Protein AF-A0A838FPP2-F1 (afdb_monomer)

Sequence (96 aa):
MQTKHISASREEVVPPQPLMIQIRPEQIIVSAISIGHPRLAVINDRQIGEGEYLVVRTPAAHVTVRLRVTQIADGRIELTDGMQTITARIGLPAKP

Solvent-accessible surface area (backbone atoms only — not comparable to full-atom values): 6330 Å² total; per-residue (Å²): 139,85,86,84,85,79,82,80,79,83,77,78,81,75,75,83,76,85,84,84,80,85,85,57,72,92,69,57,43,26,80,46,78,42,90,54,92,75,40,37,32,27,45,72,92,37,82,46,40,63,73,39,74,47,79,39,74,38,81,92,73,77,43,76,47,62,28,33,26,74,42,74,52,94,64,34,34,34,31,28,66,85,85,54,79,46,80,43,51,59,51,78,81,79,80,132

Radius of gyration: 22.12 Å; Cα contacts (8 Å, |Δi|>4): 154; chains: 1; bounding box: 37×50×69 Å

Foldseek 3Di:
DDDDDDDDDPDDPDPDDDDDADDDLLQWAWADWDPDVFTWTQTPNDIDTAQDWDWTQRPVVRDIQIWGFHDGDVQWTWTDSPPDIDIHGHDDRDDD

Mean predicted aligned error: 10.07 Å

pLDDT: mean 83.19, std 14.52, range [45.0, 97.69]

Secondary structure (DSSP, 8-state):
-------------PPPPP---PPPGGG--EEEEE-SSS-EEEETTEEEETT-EEEEEETTTTEEEEEEEEEEETTEEEEE-SS-EEEEEB-PPPP-

Structure (mmCIF, N/CA/C/O backbone):
data_AF-A0A838FPP2-F1
#
_entry.id   AF-A0A838FPP2-F1
#
loop_
_atom_site.group_PDB
_atom_site.id
_atom_site.type_symbol
_atom_site.label_atom_id
_atom_site.label_alt_id
_atom_site.label_comp_id
_atom_site.label_asym_id
_atom_site.label_entity_id
_atom_site.label_seq_id
_atom_site.pdbx_PDB_ins_code
_atom_site.Cartn_x
_atom_site.Cartn_y
_atom_site.Cartn_z
_atom_site.occupancy
_atom_site.B_iso_or_equiv
_atom_site.auth_seq_id
_atom_site.auth_comp_id
_atom_site.auth_asym_id
_atom_site.auth_atom_id
_atom_site.pdbx_PDB_model_num
ATOM 1 N N . MET A 1 1 ? -26.611 34.453 58.536 1.00 45.00 1 MET A N 1
ATOM 2 C CA . MET A 1 1 ? -25.852 34.241 57.283 1.00 45.00 1 MET A CA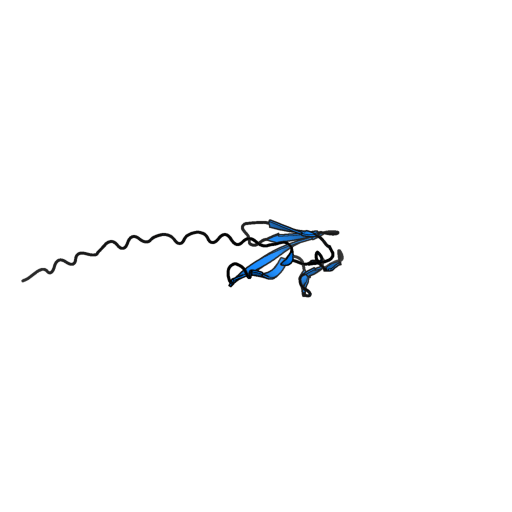 1
ATOM 3 C C . MET A 1 1 ? -25.616 3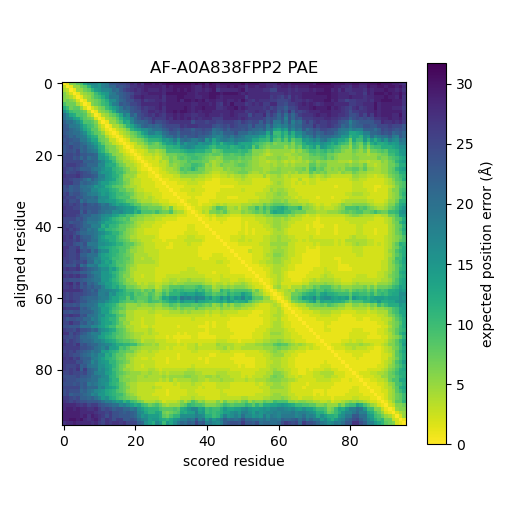2.742 57.159 1.00 45.00 1 MET A C 1
ATOM 5 O O . MET A 1 1 ? -25.068 32.177 58.093 1.00 45.00 1 MET A O 1
ATOM 9 N N . GLN A 1 2 ? -26.146 32.084 56.124 1.00 49.88 2 GLN A N 1
ATOM 10 C CA . GLN A 1 2 ? -26.216 30.617 56.038 1.00 49.88 2 GLN A CA 1
ATOM 11 C C . GLN A 1 2 ? -25.334 30.115 54.890 1.00 49.88 2 GLN A C 1
ATOM 13 O O . GLN A 1 2 ? -25.605 30.394 53.724 1.00 49.88 2 GLN A O 1
ATOM 18 N N . THR A 1 3 ? -24.262 29.405 55.229 1.00 59.38 3 THR A N 1
ATOM 19 C CA . THR A 1 3 ? -23.292 28.846 54.283 1.00 59.38 3 THR A CA 1
ATOM 20 C C . THR A 1 3 ? -23.841 27.537 53.716 1.00 59.38 3 THR A C 1
ATOM 22 O O . THR A 1 3 ? -24.046 26.573 54.451 1.00 59.38 3 THR A O 1
ATOM 25 N N . LYS A 1 4 ? -24.119 27.494 52.408 1.00 56.06 4 LYS A N 1
ATOM 26 C CA . LYS A 1 4 ? -24.488 26.253 51.712 1.00 56.06 4 LYS A CA 1
ATOM 27 C C . LYS A 1 4 ? -23.215 25.479 51.373 1.00 56.06 4 LYS A C 1
ATOM 29 O O . LYS A 1 4 ? -22.390 25.963 50.605 1.00 56.06 4 LYS A O 1
ATOM 34 N N . HIS A 1 5 ? -23.067 24.287 51.942 1.00 52.53 5 HIS A N 1
ATOM 35 C CA . HIS A 1 5 ? -22.026 23.341 51.553 1.00 52.53 5 HIS A CA 1
ATOM 36 C C . HIS A 1 5 ? -22.423 22.676 50.232 1.00 52.53 5 HIS A C 1
ATOM 38 O O . HIS A 1 5 ? -23.482 22.061 50.136 1.00 52.53 5 HIS A O 1
ATOM 44 N N . ILE A 1 6 ? -21.581 22.827 49.213 1.00 65.31 6 ILE A N 1
ATOM 45 C CA . ILE A 1 6 ? -21.720 22.154 47.920 1.00 65.31 6 ILE A CA 1
ATOM 46 C C . ILE A 1 6 ? -20.770 20.958 47.945 1.00 65.31 6 ILE A C 1
ATOM 48 O O . ILE A 1 6 ? -19.553 21.134 47.926 1.00 65.31 6 ILE A O 1
ATOM 52 N N . SER A 1 7 ? -21.317 19.748 48.026 1.00 58.19 7 SER A N 1
ATOM 53 C CA . SER A 1 7 ? -20.542 18.523 47.826 1.00 58.19 7 SER A CA 1
ATOM 54 C C . SER A 1 7 ? -20.400 18.280 46.329 1.00 58.19 7 SER A C 1
ATOM 56 O O . SER A 1 7 ? -21.369 17.924 45.661 1.00 58.19 7 SER A O 1
ATOM 58 N N . ALA A 1 8 ? -19.201 18.489 45.790 1.00 63.53 8 ALA A N 1
ATOM 59 C CA . ALA A 1 8 ? -18.872 18.040 44.445 1.00 63.53 8 ALA A CA 1
ATOM 60 C C . ALA A 1 8 ? -18.682 16.517 44.479 1.00 63.53 8 ALA A C 1
ATOM 62 O O . ALA A 1 8 ? -17.781 16.013 45.152 1.00 63.53 8 ALA A O 1
ATOM 63 N N . SER A 1 9 ? -19.548 15.782 43.781 1.00 57.38 9 SER A N 1
ATOM 64 C CA . SER A 1 9 ? -19.324 14.358 43.534 1.00 57.38 9 SER A CA 1
ATOM 65 C C . SER A 1 9 ? -18.128 14.234 42.597 1.00 57.38 9 SER A C 1
ATOM 67 O O . SER A 1 9 ? -18.095 14.861 41.540 1.00 57.38 9 SER A O 1
ATOM 69 N N . ARG A 1 10 ? -17.112 13.481 43.016 1.00 63.00 10 ARG A N 1
ATOM 70 C CA . ARG A 1 10 ? -15.929 13.204 42.203 1.00 63.00 10 ARG A CA 1
ATOM 71 C C . ARG A 1 10 ? -16.348 12.255 41.084 1.00 63.00 10 ARG A C 1
ATOM 73 O O . ARG A 1 10 ? -16.445 11.056 41.308 1.00 63.00 10 ARG A O 1
ATOM 80 N N . GLU A 1 11 ? -16.641 12.801 39.911 1.00 63.91 11 GLU A N 1
ATOM 81 C CA . GLU A 1 11 ? -16.829 12.009 38.699 1.00 63.91 11 GLU A CA 1
ATOM 82 C C . GLU A 1 11 ? -15.485 11.357 38.358 1.00 63.91 11 GLU A C 1
ATOM 84 O O . GLU A 1 11 ? -14.487 12.028 38.079 1.00 63.91 11 GLU A O 1
ATOM 89 N N . GLU A 1 12 ? -15.424 10.038 38.500 1.00 64.88 12 GLU A N 1
ATOM 90 C CA . GLU A 1 12 ? -14.251 9.255 38.150 1.00 64.88 12 GLU A CA 1
ATOM 91 C C . GLU A 1 12 ? -14.165 9.206 36.621 1.00 64.88 12 GLU A C 1
ATOM 93 O O . GLU A 1 12 ? -14.960 8.549 35.951 1.00 64.88 12 GLU A O 1
ATOM 98 N N . VAL A 1 13 ? -13.236 9.979 36.054 1.00 71.06 13 VAL A N 1
ATOM 99 C CA . VAL A 1 13 ? -12.990 10.006 34.609 1.00 71.06 13 VAL A CA 1
ATOM 100 C C . VAL A 1 13 ? -12.366 8.670 34.216 1.00 71.06 13 VAL A C 1
ATOM 102 O O . VAL A 1 13 ? -11.158 8.475 34.348 1.00 71.06 13 VAL A O 1
ATOM 105 N N . VAL A 1 14 ? -13.193 7.734 33.749 1.00 76.38 14 VAL A N 1
ATOM 106 C CA . VAL A 1 14 ? -12.719 6.481 33.156 1.00 76.38 14 VAL A CA 1
ATOM 107 C C . VAL A 1 14 ? -11.993 6.830 31.852 1.00 76.38 14 VAL A C 1
ATOM 109 O O . VAL A 1 14 ? -12.616 7.401 30.951 1.00 76.38 14 VAL A O 1
ATOM 112 N N . PRO A 1 15 ? -10.687 6.530 31.720 1.00 73.25 15 PRO A N 1
ATOM 113 C CA . PRO A 1 15 ? -9.975 6.800 30.483 1.00 73.25 15 PRO A CA 1
ATOM 114 C C . PRO A 1 15 ? -10.576 5.956 29.348 1.00 73.25 15 PRO A C 1
ATOM 116 O O . PRO A 1 15 ? -10.925 4.791 29.567 1.00 73.25 15 PRO A O 1
ATOM 119 N N . PRO A 1 16 ? -10.711 6.514 28.133 1.00 71.94 16 PRO A N 1
ATOM 120 C CA . PRO A 1 16 ? -11.240 5.767 27.002 1.00 71.94 16 PRO A CA 1
ATOM 121 C C . PRO A 1 16 ? -10.357 4.546 26.724 1.00 71.94 16 PRO A C 1
ATOM 123 O O . PRO A 1 16 ? -9.129 4.640 26.705 1.00 71.94 16 PRO A O 1
ATOM 126 N N . GLN A 1 17 ? -10.989 3.391 26.516 1.00 75.38 17 GLN A N 1
ATOM 127 C CA . GLN A 1 17 ? -10.271 2.165 26.177 1.00 75.38 17 GLN A CA 1
ATOM 128 C C . GLN A 1 17 ? -9.644 2.293 24.775 1.00 75.38 17 GLN A C 1
ATOM 130 O O . GLN A 1 17 ? -10.300 2.816 23.868 1.00 75.38 17 GLN A O 1
ATOM 135 N N . PRO A 1 18 ? -8.403 1.814 24.558 1.00 71.31 18 PRO A N 1
ATOM 136 C CA . PRO A 1 18 ? -7.782 1.824 23.238 1.00 71.31 18 PRO A CA 1
ATOM 137 C C . PRO A 1 18 ? -8.587 0.991 22.233 1.00 71.31 18 PRO A C 1
ATOM 139 O O . PRO A 1 18 ? -8.867 -0.183 22.475 1.00 71.31 18 PRO A O 1
ATOM 142 N N . LEU A 1 19 ? -8.924 1.573 21.080 1.00 73.25 19 LEU A N 1
ATOM 143 C CA . LEU A 1 19 ? -9.552 0.844 19.980 1.00 73.25 19 LEU A CA 1
ATOM 144 C C . LEU A 1 19 ? -8.466 0.187 19.117 1.00 73.25 19 LEU A C 1
ATOM 146 O O . LEU A 1 19 ? -7.779 0.865 18.355 1.00 73.25 19 LEU A O 1
ATOM 150 N N . MET A 1 20 ? -8.322 -1.135 19.211 1.00 74.88 20 MET A N 1
ATOM 151 C CA . MET A 1 20 ? -7.458 -1.897 18.305 1.00 74.88 20 MET A CA 1
ATOM 152 C C . MET A 1 20 ? -8.201 -2.194 17.000 1.00 74.88 20 MET A C 1
ATOM 154 O O . MET A 1 20 ? -9.174 -2.947 16.986 1.00 74.88 20 MET A O 1
ATOM 158 N N . ILE A 1 21 ? -7.734 -1.614 15.894 1.00 77.75 21 ILE A N 1
ATOM 159 C CA . ILE A 1 21 ? -8.307 -1.838 14.564 1.00 77.75 21 ILE A CA 1
ATOM 160 C C . ILE A 1 21 ? -7.420 -2.826 13.811 1.00 77.75 21 ILE A C 1
ATOM 162 O O . ILE A 1 21 ? -6.291 -2.510 13.440 1.00 77.75 21 ILE A O 1
ATOM 166 N N . GLN A 1 22 ? -7.942 -4.024 13.555 1.00 79.94 22 GLN A N 1
ATOM 167 C CA . GLN A 1 22 ? -7.254 -5.005 12.724 1.00 79.94 22 GLN A CA 1
ATOM 168 C C . GLN A 1 22 ? -7.522 -4.720 11.243 1.00 79.94 22 GLN A C 1
ATOM 170 O O . GLN A 1 22 ? -8.670 -4.770 10.798 1.00 79.94 22 GLN A O 1
ATOM 175 N N . ILE A 1 23 ? -6.459 -4.462 10.479 1.00 80.94 23 ILE A N 1
ATOM 176 C CA . ILE A 1 23 ? -6.524 -4.362 9.019 1.00 80.94 23 ILE A CA 1
ATOM 177 C C . ILE A 1 23 ? -6.252 -5.744 8.426 1.00 80.94 23 ILE A C 1
ATOM 179 O O . ILE A 1 23 ? -5.214 -6.352 8.687 1.00 80.94 23 ILE A O 1
ATOM 183 N N . ARG A 1 24 ? -7.212 -6.256 7.658 1.00 79.94 24 ARG A N 1
ATOM 184 C CA . ARG A 1 24 ? -7.156 -7.564 7.007 1.00 79.94 24 ARG A CA 1
ATOM 185 C C . ARG A 1 24 ? -6.566 -7.461 5.595 1.00 79.94 24 ARG A C 1
ATOM 187 O O . ARG A 1 24 ? -6.701 -6.408 4.965 1.00 79.94 24 ARG A O 1
ATOM 194 N N . PRO A 1 25 ? -5.959 -8.539 5.069 1.00 73.62 25 PRO A N 1
ATOM 195 C CA . PRO A 1 25 ? -5.343 -8.541 3.741 1.00 73.62 25 PRO A CA 1
ATOM 196 C C . PRO A 1 25 ? -6.296 -8.141 2.607 1.00 73.62 25 PRO A C 1
ATOM 198 O O . PRO A 1 25 ? -5.887 -7.467 1.669 1.00 73.62 25 PRO A O 1
ATOM 201 N N . GLU A 1 26 ? -7.582 -8.481 2.711 1.00 81.94 26 GLU A N 1
ATOM 202 C CA . GLU A 1 26 ? -8.582 -8.212 1.666 1.00 81.94 26 GLU A CA 1
ATOM 203 C C . GLU A 1 26 ? -8.920 -6.717 1.542 1.00 81.94 26 GLU A C 1
ATOM 205 O O . GLU A 1 26 ? -9.587 -6.295 0.601 1.00 81.94 26 GLU A O 1
ATOM 210 N N . GLN A 1 27 ? -8.469 -5.901 2.497 1.00 86.50 27 GLN A N 1
ATOM 211 C CA . GLN A 1 27 ? -8.727 -4.464 2.534 1.00 86.50 27 GLN A CA 1
ATOM 212 C C . GLN A 1 27 ? -7.649 -3.641 1.822 1.00 86.50 27 GLN A C 1
ATOM 214 O O . GLN A 1 27 ? -7.827 -2.432 1.655 1.00 86.50 27 GLN A O 1
ATOM 219 N N . ILE A 1 28 ? -6.528 -4.264 1.444 1.00 90.00 28 ILE A N 1
ATOM 220 C CA . ILE A 1 28 ? -5.401 -3.620 0.765 1.00 90.00 28 ILE A CA 1
ATOM 221 C C . ILE A 1 28 ? -4.972 -4.521 -0.395 1.00 90.00 28 ILE A C 1
ATOM 223 O O . ILE A 1 28 ? -4.129 -5.403 -0.247 1.00 90.00 28 ILE A O 1
ATOM 227 N N . ILE A 1 29 ? -5.549 -4.277 -1.566 1.00 91.94 29 ILE A N 1
ATOM 228 C CA . ILE A 1 29 ? -5.238 -5.008 -2.793 1.00 91.94 29 ILE A CA 1
ATOM 229 C C . ILE A 1 29 ? -4.282 -4.163 -3.623 1.00 91.94 29 ILE A C 1
ATOM 231 O O . ILE A 1 29 ? -4.626 -3.058 -4.041 1.00 91.94 29 ILE A O 1
ATOM 235 N N . VAL A 1 30 ? -3.087 -4.692 -3.876 1.00 93.50 30 VAL A N 1
ATOM 236 C CA . VAL A 1 30 ? -2.079 -4.056 -4.728 1.00 93.50 30 VAL A CA 1
ATOM 237 C C . VAL A 1 30 ? -2.125 -4.701 -6.107 1.00 93.50 30 VAL A C 1
ATOM 239 O O . VAL A 1 30 ? -1.722 -5.854 -6.263 1.00 93.50 30 VAL A O 1
ATOM 242 N N . SER A 1 31 ? -2.603 -3.961 -7.106 1.00 93.75 31 SER A N 1
ATOM 243 C CA . SER A 1 31 ? -2.795 -4.478 -8.468 1.00 93.75 31 SER A CA 1
ATOM 244 C C . SER A 1 31 ? -1.652 -4.134 -9.423 1.00 93.75 31 SER A C 1
ATOM 246 O O . SER A 1 31 ? -1.421 -4.868 -10.382 1.00 93.75 31 SER A O 1
ATOM 248 N N . ALA A 1 32 ? -0.908 -3.058 -9.165 1.00 93.94 32 ALA A N 1
ATOM 249 C CA . ALA A 1 32 ? 0.237 -2.667 -9.981 1.00 93.94 32 ALA A CA 1
ATOM 250 C C . ALA A 1 32 ? 1.279 -1.901 -9.165 1.00 93.94 32 ALA A C 1
ATOM 252 O O . ALA A 1 32 ? 0.942 -1.193 -8.215 1.00 93.94 32 ALA A O 1
ATOM 253 N N . ILE A 1 33 ? 2.544 -2.015 -9.571 1.00 95.50 33 ILE A N 1
ATOM 254 C CA . ILE A 1 33 ? 3.674 -1.269 -9.012 1.00 95.50 33 ILE A CA 1
ATOM 255 C C . ILE A 1 33 ? 4.541 -0.759 -10.169 1.00 95.50 33 ILE A C 1
ATOM 257 O O . ILE A 1 33 ? 4.853 -1.503 -11.095 1.00 95.50 33 ILE A O 1
ATOM 261 N N . SER A 1 34 ? 4.943 0.508 -10.096 1.00 95.44 34 SER A N 1
ATOM 262 C CA . SER A 1 34 ? 5.914 1.143 -10.984 1.00 95.44 34 SER A CA 1
ATOM 263 C C . SER A 1 34 ? 7.093 1.660 -10.162 1.00 95.44 34 SER A C 1
ATOM 265 O O . SER A 1 34 ? 6.940 2.536 -9.310 1.00 95.44 34 SER A O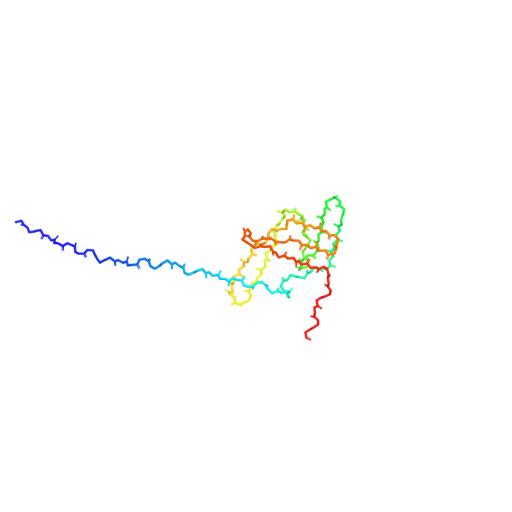 1
ATOM 267 N N . ILE A 1 35 ? 8.285 1.123 -10.434 1.00 94.75 35 ILE A N 1
ATOM 268 C CA . ILE A 1 35 ? 9.541 1.441 -9.725 1.00 94.75 35 ILE A CA 1
ATOM 269 C C . ILE A 1 35 ? 10.269 2.650 -10.355 1.00 94.75 35 ILE A C 1
ATOM 271 O O . ILE A 1 35 ? 11.438 2.906 -10.075 1.00 94.75 35 ILE A O 1
ATOM 275 N N . GLY A 1 36 ? 9.590 3.409 -11.220 1.00 92.38 36 GLY A N 1
ATOM 276 C CA . GLY A 1 36 ? 10.135 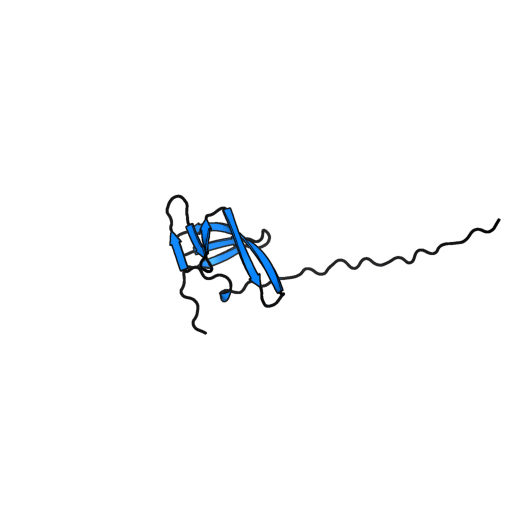4.619 -11.839 1.00 92.38 36 GLY A CA 1
ATOM 277 C C . GLY A 1 36 ? 10.350 5.781 -10.859 1.00 92.38 36 GLY A C 1
ATOM 278 O O . GLY A 1 36 ? 10.314 5.626 -9.640 1.00 92.38 36 GLY A O 1
ATOM 279 N N . HIS A 1 37 ? 10.559 6.977 -11.415 1.00 90.62 37 HIS A N 1
ATOM 280 C CA . HIS A 1 37 ? 10.619 8.231 -10.661 1.00 90.62 37 HIS A CA 1
ATOM 281 C C . HIS A 1 37 ? 9.492 9.156 -11.154 1.00 90.62 37 HIS A C 1
ATOM 283 O O . HIS A 1 37 ? 9.602 9.677 -12.265 1.00 90.62 37 HIS A O 1
ATOM 289 N N . PRO A 1 38 ? 8.407 9.357 -10.380 1.00 92.81 38 PRO A N 1
ATOM 290 C CA . PRO A 1 38 ? 8.177 8.858 -9.021 1.00 92.81 38 PRO A CA 1
ATOM 291 C C . PRO A 1 38 ? 7.826 7.364 -8.970 1.00 92.81 38 PRO A C 1
ATOM 293 O O . PRO A 1 38 ? 7.319 6.796 -9.941 1.00 92.81 38 PRO A O 1
ATOM 296 N N . ARG A 1 39 ? 8.051 6.750 -7.803 1.00 96.81 39 ARG A N 1
ATOM 297 C CA . ARG A 1 39 ? 7.548 5.405 -7.514 1.00 96.81 39 ARG A CA 1
ATOM 298 C C . ARG A 1 39 ? 6.056 5.472 -7.245 1.00 96.81 39 ARG A C 1
ATOM 300 O O . ARG A 1 39 ? 5.595 6.327 -6.487 1.00 96.81 39 ARG A O 1
ATOM 307 N N . LEU A 1 40 ? 5.315 4.571 -7.877 1.00 97.06 40 LEU A N 1
ATOM 308 C CA . LEU A 1 40 ? 3.858 4.570 -7.873 1.00 97.06 40 LEU A CA 1
ATOM 309 C C . LEU A 1 40 ? 3.331 3.153 -7.692 1.00 97.06 40 LEU A C 1
ATOM 311 O O . LEU A 1 40 ? 3.951 2.180 -8.116 1.00 97.06 40 LEU A O 1
ATOM 315 N N . ALA A 1 41 ? 2.149 3.045 -7.109 1.00 96.19 41 ALA A N 1
ATOM 316 C CA . ALA A 1 41 ? 1.410 1.804 -7.014 1.00 96.19 41 ALA A CA 1
ATOM 317 C C . ALA A 1 41 ? -0.074 2.048 -7.241 1.00 96.19 41 ALA A C 1
ATOM 319 O O . ALA A 1 41 ? -0.571 3.144 -7.001 1.00 96.19 41 ALA A O 1
ATOM 320 N N . VAL A 1 42 ? -0.789 1.017 -7.671 1.00 95.69 42 VAL A N 1
ATOM 321 C CA . VAL A 1 42 ? -2.250 1.012 -7.676 1.00 95.69 42 VAL A CA 1
ATOM 322 C C . VAL A 1 42 ? -2.707 0.144 -6.512 1.00 95.69 42 VAL A C 1
ATOM 324 O O . VAL A 1 42 ? -2.454 -1.062 -6.495 1.00 95.69 42 VAL A O 1
ATOM 327 N N . ILE A 1 43 ? -3.338 0.776 -5.521 1.00 94.31 43 ILE A N 1
ATOM 328 C CA . ILE A 1 43 ? -3.877 0.127 -4.323 1.00 94.31 43 ILE A CA 1
ATOM 329 C C . ILE A 1 43 ? -5.377 0.399 -4.260 1.00 94.31 43 ILE A C 1
ATOM 331 O O . ILE A 1 43 ? -5.778 1.563 -4.267 1.00 94.31 43 ILE A O 1
ATOM 335 N N . ASN A 1 44 ? -6.203 -0.647 -4.174 1.00 91.75 44 ASN A N 1
ATOM 336 C CA . ASN A 1 44 ? -7.670 -0.540 -4.188 1.00 91.75 44 ASN A CA 1
ATOM 337 C C . ASN A 1 44 ? -8.16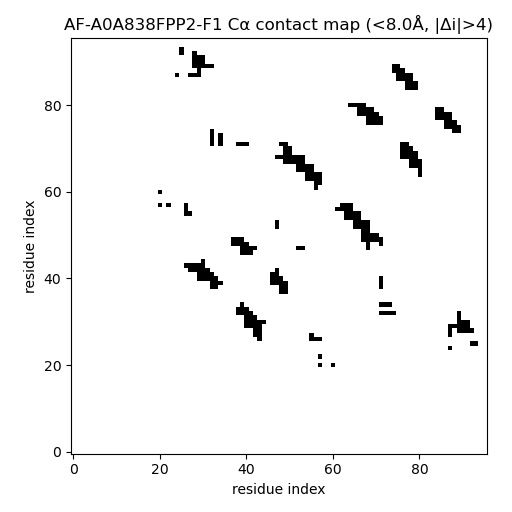8 0.375 -5.328 1.00 91.75 44 ASN A C 1
ATOM 339 O O . ASN A 1 44 ? -8.896 1.337 -5.087 1.00 91.75 44 ASN A O 1
ATOM 343 N N . ASP A 1 45 ? -7.680 0.129 -6.548 1.00 91.88 45 ASP A N 1
ATOM 344 C CA . ASP A 1 45 ? -7.981 0.896 -7.771 1.00 91.88 45 ASP A CA 1
ATOM 345 C C . ASP A 1 45 ? -7.553 2.374 -7.766 1.00 91.88 45 ASP A C 1
ATOM 347 O O . ASP A 1 45 ? -7.854 3.124 -8.696 1.00 91.88 45 ASP A O 1
ATOM 351 N N . ARG A 1 46 ? -6.793 2.809 -6.755 1.00 94.81 46 ARG A N 1
ATOM 352 C CA . ARG A 1 46 ? -6.250 4.165 -6.668 1.00 94.81 46 ARG A CA 1
ATOM 353 C C . ARG A 1 46 ? -4.744 4.168 -6.883 1.00 94.81 46 ARG A C 1
ATOM 355 O O . ARG A 1 46 ? -4.004 3.497 -6.168 1.00 94.81 46 ARG A O 1
ATOM 362 N N . GLN A 1 47 ? -4.291 4.988 -7.827 1.00 96.56 47 GLN A N 1
ATOM 363 C CA . GLN A 1 47 ? -2.873 5.284 -7.988 1.00 96.56 47 GLN A CA 1
ATOM 364 C C . GLN A 1 47 ? -2.380 6.136 -6.811 1.00 96.56 47 GLN A C 1
ATOM 366 O O . GLN A 1 47 ? -3.001 7.144 -6.470 1.00 96.56 47 GLN A O 1
ATOM 371 N N . ILE A 1 48 ? -1.284 5.712 -6.190 1.00 97.12 48 ILE A N 1
ATOM 372 C CA . ILE A 1 48 ? -0.696 6.336 -5.009 1.00 97.12 48 ILE A CA 1
ATOM 373 C C . ILE A 1 48 ? 0.834 6.304 -5.088 1.00 97.12 48 ILE A C 1
ATOM 375 O O . ILE A 1 48 ? 1.424 5.330 -5.563 1.00 97.12 48 ILE A O 1
ATOM 379 N N . GLY A 1 49 ? 1.474 7.379 -4.644 1.00 97.69 49 GLY A N 1
ATOM 380 C CA . GLY A 1 49 ? 2.925 7.509 -4.546 1.00 97.69 49 GLY A CA 1
ATOM 381 C C . GLY A 1 49 ? 3.454 7.364 -3.122 1.00 97.69 49 GLY A C 1
ATOM 382 O O . GLY A 1 49 ? 2.708 7.382 -2.139 1.00 97.69 49 GLY A O 1
ATOM 383 N N . GLU A 1 50 ? 4.776 7.251 -3.003 1.00 96.94 50 GLU A N 1
ATOM 384 C CA . GLU A 1 50 ? 5.450 7.334 -1.705 1.00 96.94 50 GLU A CA 1
ATOM 385 C C . GLU A 1 50 ? 5.156 8.681 -1.020 1.00 96.94 50 GLU A C 1
ATOM 387 O O . GLU A 1 50 ? 5.157 9.743 -1.640 1.00 96.94 50 GLU A O 1
ATOM 392 N N . GLY A 1 51 ? 4.892 8.638 0.286 1.00 96.94 51 GLY A N 1
ATOM 393 C CA . GLY A 1 51 ? 4.548 9.796 1.105 1.00 96.94 51 GLY A CA 1
ATOM 394 C C . 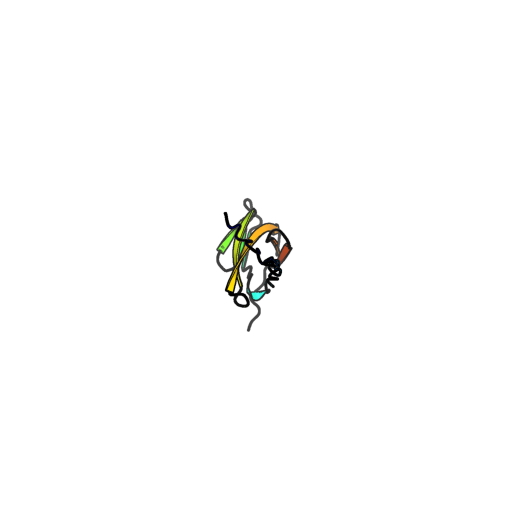GLY A 1 51 ? 3.063 10.165 1.118 1.00 96.94 51 GLY A C 1
ATOM 395 O O . GLY A 1 51 ? 2.649 10.875 2.039 1.00 96.94 51 GLY A O 1
ATOM 396 N N . GLU A 1 52 ? 2.266 9.668 0.169 1.00 97.25 52 GLU A N 1
ATOM 397 C CA . GLU A 1 52 ? 0.822 9.903 0.113 1.00 97.25 52 GLU A CA 1
ATOM 398 C C . GLU A 1 52 ? 0.039 9.027 1.103 1.00 97.25 52 GLU A C 1
ATOM 400 O O . GLU A 1 52 ? 0.560 8.077 1.689 1.00 97.25 52 GLU A O 1
ATOM 405 N N . TYR A 1 53 ? -1.243 9.356 1.297 1.00 96.44 53 TYR A N 1
ATOM 406 C CA . TYR A 1 53 ? -2.135 8.644 2.212 1.00 96.44 53 TYR A CA 1
ATOM 407 C C . TYR A 1 53 ? -3.192 7.822 1.469 1.00 96.44 53 TYR A C 1
ATOM 409 O O . TYR A 1 53 ? -3.931 8.338 0.623 1.00 96.44 53 TYR A O 1
ATOM 417 N N . LEU A 1 54 ? -3.305 6.555 1.856 1.00 94.69 54 LEU A N 1
ATOM 418 C CA . LEU A 1 54 ? -4.390 5.639 1.543 1.00 94.69 54 LEU A CA 1
ATOM 419 C C . LEU A 1 54 ? -5.435 5.685 2.658 1.00 94.69 54 LEU A C 1
ATOM 421 O O . LEU A 1 54 ? -5.113 5.727 3.843 1.00 94.69 54 LEU A O 1
ATOM 425 N N . VAL A 1 55 ? -6.702 5.654 2.272 1.00 92.44 55 VAL A N 1
ATOM 426 C CA . VAL A 1 55 ? -7.833 5.640 3.194 1.00 92.44 55 VAL A CA 1
ATOM 427 C C . VAL A 1 55 ? -8.466 4.256 3.126 1.00 92.44 55 VAL A C 1
ATOM 429 O O . VAL A 1 55 ? -9.049 3.898 2.105 1.00 92.44 55 VAL A O 1
ATOM 432 N N . VAL A 1 56 ? -8.340 3.474 4.196 1.00 89.25 56 VAL A N 1
ATOM 433 C CA . VAL A 1 56 ? -8.879 2.111 4.278 1.00 89.25 56 VAL A CA 1
ATOM 434 C C . VAL A 1 56 ? -10.120 2.118 5.157 1.00 89.25 56 VAL A C 1
ATOM 436 O O . VAL A 1 56 ? -10.086 2.549 6.311 1.00 89.25 56 VAL A O 1
ATOM 439 N N . ARG A 1 57 ? -11.236 1.631 4.615 1.00 86.25 57 ARG A N 1
ATOM 440 C CA . ARG A 1 57 ? -12.464 1.434 5.390 1.00 86.25 57 ARG A CA 1
ATOM 441 C C . ARG A 1 57 ? -12.408 0.084 6.080 1.00 86.25 57 ARG A C 1
ATOM 443 O O . ARG A 1 57 ? -12.156 -0.930 5.431 1.00 86.25 57 ARG A O 1
ATOM 450 N N . THR A 1 58 ? -12.677 0.074 7.380 1.00 82.50 58 THR A N 1
ATOM 451 C CA . THR A 1 58 ? -12.730 -1.150 8.178 1.00 82.50 58 THR A CA 1
ATOM 452 C C . THR A 1 58 ? -14.178 -1.495 8.523 1.00 82.50 58 THR A C 1
ATOM 454 O O . THR A 1 58 ? -14.785 -0.815 9.350 1.00 82.50 58 THR A O 1
ATOM 457 N N . PRO A 1 59 ? -14.775 -2.524 7.880 1.00 71.69 59 PRO A N 1
ATOM 458 C CA . PRO A 1 59 ? -16.180 -2.863 8.103 1.00 71.69 59 PRO A CA 1
ATOM 459 C C . PRO A 1 59 ? -16.454 -3.276 9.549 1.00 71.69 59 PRO A C 1
ATOM 461 O O . PRO A 1 59 ? -17.486 -2.921 10.097 1.00 71.69 59 PRO A O 1
ATOM 464 N N . ALA A 1 60 ? -15.504 -3.974 10.180 1.00 71.69 60 ALA A N 1
ATOM 465 C CA . ALA A 1 60 ? -15.667 -4.526 11.524 1.00 71.69 60 ALA A CA 1
ATOM 466 C C . ALA A 1 60 ? -15.881 -3.462 12.612 1.00 71.69 60 ALA A C 1
ATOM 468 O O . ALA A 1 60 ? -16.561 -3.727 13.595 1.00 71.69 60 ALA A O 1
ATOM 469 N N . ALA A 1 61 ? -15.305 -2.272 12.441 1.00 67.56 61 ALA A N 1
ATOM 470 C CA . ALA A 1 61 ? -15.366 -1.203 13.433 1.00 67.56 61 ALA A CA 1
ATOM 471 C C . ALA A 1 61 ? -16.069 0.062 12.909 1.00 67.56 61 ALA A C 1
ATOM 473 O O . ALA A 1 61 ? -16.133 1.052 13.625 1.00 67.56 61 ALA A O 1
ATOM 474 N N . HIS A 1 62 ? -16.593 0.051 11.673 1.00 76.81 62 HIS A N 1
ATOM 475 C CA . HIS A 1 62 ? -17.182 1.225 11.007 1.00 76.81 62 HIS A CA 1
ATOM 476 C C . HIS A 1 62 ? -16.281 2.478 11.032 1.00 76.81 62 HIS A C 1
ATOM 478 O O . HIS A 1 62 ? -16.757 3.610 10.971 1.00 76.81 62 HIS A O 1
ATOM 484 N N . VAL A 1 63 ? -14.962 2.280 11.083 1.00 81.50 63 VAL A N 1
ATOM 485 C CA . VAL A 1 63 ? -13.959 3.350 11.129 1.00 81.50 63 VAL A CA 1
ATOM 486 C C . VAL A 1 63 ? -13.116 3.363 9.866 1.00 81.50 63 VAL A C 1
ATOM 488 O O . VAL A 1 63 ? -12.942 2.357 9.168 1.00 81.50 63 VAL A O 1
ATOM 491 N N . THR A 1 64 ? -12.583 4.543 9.580 1.00 86.62 64 THR A N 1
ATOM 492 C CA . THR A 1 64 ? -11.696 4.785 8.451 1.00 86.62 64 THR A CA 1
ATOM 493 C C . THR A 1 64 ? -10.285 5.026 8.968 1.00 86.62 64 THR A C 1
ATOM 495 O O . THR A 1 64 ? -10.075 5.927 9.777 1.00 86.62 64 THR A O 1
ATOM 498 N N . VAL A 1 65 ? -9.321 4.243 8.486 1.00 88.94 65 VAL A N 1
ATOM 499 C CA . VAL A 1 65 ? -7.907 4.366 8.855 1.00 88.94 65 VAL A CA 1
ATOM 500 C C . VAL A 1 65 ? -7.149 5.052 7.727 1.00 88.94 65 VAL A C 1
ATOM 502 O O . VAL A 1 65 ? -7.328 4.725 6.552 1.00 88.94 65 VAL A O 1
ATOM 505 N N . ARG A 1 66 ? -6.298 6.017 8.080 1.00 92.44 66 ARG A N 1
ATOM 506 C CA . ARG A 1 66 ? -5.375 6.662 7.142 1.00 92.44 66 ARG A CA 1
ATOM 507 C C . ARG A 1 66 ? -4.012 6.000 7.258 1.00 92.44 66 ARG A C 1
ATOM 509 O O . ARG A 1 66 ? -3.389 6.073 8.309 1.00 92.44 66 ARG A O 1
ATOM 516 N N . LEU A 1 67 ? -3.555 5.405 6.167 1.00 94.19 67 LEU A N 1
ATOM 517 C CA . LEU A 1 67 ? -2.244 4.783 6.061 1.00 94.19 67 LEU A CA 1
ATOM 518 C C . LEU A 1 67 ? -1.361 5.620 5.145 1.00 94.19 67 LEU A C 1
ATOM 520 O O . LEU A 1 67 ? -1.743 5.900 4.014 1.00 94.19 67 LEU A O 1
ATOM 524 N N . ARG A 1 68 ? -0.184 6.019 5.607 1.00 97.12 68 ARG A N 1
ATOM 525 C CA . ARG A 1 68 ? 0.832 6.659 4.776 1.00 97.12 68 ARG A CA 1
ATOM 526 C C . ARG A 1 68 ? 1.643 5.596 4.047 1.00 97.12 68 ARG A C 1
ATOM 528 O O . ARG A 1 68 ? 2.105 4.656 4.685 1.00 97.12 68 ARG A O 1
ATOM 535 N N . VAL A 1 69 ? 1.864 5.771 2.750 1.00 97.25 69 VAL A N 1
ATOM 536 C CA . VAL A 1 69 ? 2.814 4.956 1.985 1.00 97.25 69 VAL A CA 1
ATOM 537 C C . VAL A 1 69 ? 4.225 5.394 2.359 1.00 97.25 69 VAL A C 1
ATOM 539 O O . VAL A 1 69 ? 4.605 6.539 2.115 1.00 97.25 69 VAL A O 1
ATOM 542 N N . THR A 1 70 ? 5.001 4.509 2.973 1.00 97.69 70 THR A N 1
ATOM 543 C CA . THR A 1 70 ? 6.381 4.810 3.386 1.00 97.69 70 THR A CA 1
ATOM 544 C C . THR A 1 70 ? 7.401 4.332 2.371 1.00 97.69 70 THR A C 1
ATOM 546 O O . THR A 1 70 ? 8.417 4.997 2.189 1.00 97.69 70 THR A O 1
ATOM 549 N N . GLN A 1 71 ? 7.130 3.209 1.703 1.00 97.19 71 GLN A N 1
ATOM 550 C CA . GLN A 1 71 ? 8.024 2.635 0.706 1.00 97.19 71 GLN A CA 1
ATOM 551 C C . GLN A 1 71 ? 7.233 1.879 -0.363 1.00 97.19 71 GLN A C 1
ATOM 553 O O . GLN A 1 71 ? 6.347 1.084 -0.051 1.00 97.19 71 GLN A O 1
ATOM 558 N N . ILE A 1 72 ? 7.609 2.078 -1.622 1.00 97.44 72 ILE A N 1
ATOM 559 C CA . ILE A 1 72 ? 7.212 1.256 -2.761 1.00 97.44 72 ILE A CA 1
ATOM 560 C C . ILE A 1 72 ? 8.483 0.576 -3.273 1.00 97.44 72 ILE A C 1
ATOM 562 O O . ILE A 1 72 ? 9.472 1.230 -3.605 1.00 97.44 72 ILE A O 1
ATOM 566 N N . ALA A 1 73 ? 8.480 -0.750 -3.306 1.00 95.88 73 ALA A N 1
ATOM 567 C CA . ALA A 1 73 ? 9.593 -1.560 -3.781 1.00 95.88 73 ALA A CA 1
ATOM 568 C C . ALA A 1 73 ? 9.079 -2.652 -4.722 1.00 95.88 73 ALA A C 1
ATOM 570 O O . ALA A 1 73 ? 7.872 -2.851 -4.866 1.00 95.88 73 ALA A O 1
ATOM 571 N N . ASP A 1 74 ? 9.996 -3.352 -5.386 1.00 91.06 74 ASP A N 1
ATOM 572 C CA . ASP A 1 74 ? 9.611 -4.394 -6.333 1.00 91.06 74 ASP A CA 1
ATOM 573 C C . ASP A 1 74 ? 8.782 -5.486 -5.634 1.00 91.06 74 ASP A C 1
ATOM 575 O O . ASP A 1 74 ? 9.209 -6.096 -4.650 1.00 91.06 74 ASP A O 1
ATOM 579 N N . GLY A 1 75 ? 7.541 -5.647 -6.092 1.00 91.06 75 GLY A N 1
ATOM 580 C CA . GLY A 1 75 ? 6.565 -6.592 -5.554 1.00 91.06 75 GLY A CA 1
ATOM 581 C C . GLY A 1 75 ? 5.988 -6.291 -4.162 1.00 91.06 75 GLY A C 1
ATOM 582 O O . GLY A 1 75 ? 5.181 -7.091 -3.678 1.00 91.06 75 GLY A O 1
ATOM 583 N N . ARG A 1 76 ? 6.344 -5.180 -3.497 1.00 94.44 76 ARG A N 1
ATOM 584 C CA . ARG A 1 76 ? 5.856 -4.868 -2.138 1.00 94.44 76 ARG A CA 1
ATOM 585 C C . ARG A 1 76 ? 5.666 -3.375 -1.865 1.00 94.44 76 ARG A C 1
ATOM 587 O O . ARG A 1 76 ? 6.366 -2.529 -2.411 1.00 94.44 76 ARG A O 1
ATOM 594 N N . ILE A 1 77 ? 4.766 -3.070 -0.938 1.00 96.31 77 ILE A N 1
ATOM 595 C CA . ILE A 1 77 ? 4.472 -1.719 -0.460 1.00 96.31 77 ILE A CA 1
ATOM 596 C C . ILE A 1 77 ? 4.416 -1.741 1.063 1.00 96.31 77 ILE A C 1
ATOM 598 O O . ILE A 1 77 ? 3.800 -2.629 1.653 1.00 96.31 77 ILE A O 1
ATOM 602 N N . GLU A 1 78 ? 5.035 -0.751 1.692 1.00 96.25 78 GLU 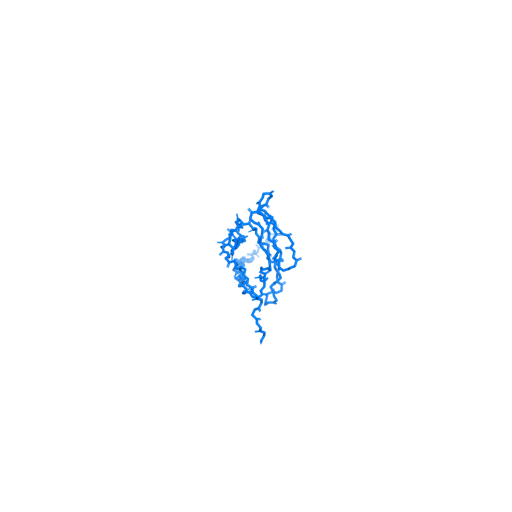A N 1
ATOM 603 C CA . GLU A 1 78 ? 4.949 -0.515 3.129 1.00 96.25 78 GLU A CA 1
ATOM 604 C C . GLU A 1 78 ? 4.021 0.670 3.413 1.00 96.25 78 GLU A C 1
ATOM 606 O O . GLU A 1 78 ? 4.095 1.729 2.780 1.00 96.25 78 GLU A O 1
ATOM 611 N N . LEU A 1 79 ? 3.113 0.460 4.362 1.00 95.56 79 LEU A N 1
ATOM 612 C CA . LEU A 1 79 ? 2.059 1.378 4.769 1.00 95.56 79 LEU A CA 1
ATOM 613 C C . LEU A 1 79 ? 2.115 1.553 6.287 1.00 95.56 79 LEU A C 1
ATOM 615 O O . LEU A 1 79 ? 2.331 0.578 6.997 1.00 95.56 79 LEU A O 1
ATOM 619 N N . THR A 1 80 ? 1.865 2.749 6.813 1.00 93.75 80 THR A N 1
ATOM 620 C CA . THR A 1 80 ? 1.831 2.969 8.268 1.00 93.75 80 THR A CA 1
ATOM 621 C C . THR A 1 80 ? 0.706 3.896 8.702 1.00 93.75 80 THR A C 1
ATOM 623 O O . THR A 1 80 ? 0.424 4.889 8.037 1.00 93.75 80 THR A O 1
ATOM 626 N N . ASP A 1 81 ? 0.085 3.608 9.842 1.00 90.12 81 ASP A N 1
ATOM 627 C CA . ASP A 1 81 ? -0.796 4.544 10.558 1.00 90.12 81 ASP A CA 1
ATOM 628 C C . ASP A 1 81 ? -0.038 5.401 11.595 1.00 90.12 81 ASP A C 1
ATOM 630 O O . ASP A 1 81 ? -0.648 6.186 12.318 1.00 90.12 81 ASP A O 1
ATOM 634 N N . GLY A 1 82 ? 1.292 5.269 11.666 1.00 89.62 82 GLY A N 1
ATOM 635 C CA . GLY A 1 82 ? 2.152 5.916 12.657 1.00 89.62 82 GLY A CA 1
ATOM 636 C C . GLY A 1 82 ? 2.411 5.081 13.915 1.00 89.62 82 GLY A C 1
ATOM 637 O O . GLY A 1 82 ? 3.329 5.413 14.661 1.00 89.62 82 GLY A O 1
ATOM 638 N N . MET A 1 83 ? 1.664 3.996 14.140 1.00 88.19 83 MET A N 1
ATOM 639 C CA . MET A 1 83 ? 1.894 3.054 15.246 1.00 88.19 83 MET A CA 1
ATOM 640 C C . MET A 1 83 ? 2.412 1.705 14.748 1.00 88.19 83 MET A C 1
ATOM 642 O O . MET A 1 83 ? 3.295 1.111 15.362 1.00 88.19 83 MET A O 1
ATOM 646 N N . GLN A 1 84 ? 1.882 1.229 13.623 1.00 88.38 84 GLN A N 1
ATOM 647 C CA . GLN A 1 84 ? 2.230 -0.054 13.016 1.00 88.38 84 GLN A CA 1
ATOM 648 C C . GLN A 1 84 ? 2.605 0.119 11.545 1.00 88.38 84 GLN A C 1
ATOM 650 O O . GLN A 1 84 ? 2.189 1.069 10.876 1.00 88.38 84 GLN A O 1
ATOM 655 N N . THR A 1 85 ? 3.408 -0.817 11.039 1.00 92.06 85 THR A N 1
ATOM 656 C CA . THR A 1 85 ? 3.734 -0.924 9.613 1.00 92.06 85 THR A CA 1
ATOM 657 C C . THR A 1 85 ? 3.083 -2.173 9.041 1.00 92.06 85 THR A C 1
ATOM 659 O O . THR A 1 85 ? 3.180 -3.257 9.612 1.00 92.06 85 THR A O 1
ATOM 662 N N . ILE A 1 86 ? 2.423 -2.010 7.904 1.00 91.44 86 ILE A N 1
ATOM 663 C CA . ILE A 1 86 ? 1.739 -3.050 7.151 1.00 91.44 86 ILE A CA 1
ATOM 664 C C . ILE A 1 86 ? 2.496 -3.231 5.845 1.00 91.44 86 ILE A C 1
ATOM 666 O O . ILE A 1 86 ? 2.698 -2.276 5.095 1.00 91.44 86 ILE A O 1
ATOM 670 N N . THR A 1 87 ? 2.891 -4.466 5.557 1.00 93.31 87 THR A N 1
ATOM 671 C CA . THR A 1 87 ? 3.492 -4.823 4.274 1.00 93.31 87 THR A CA 1
ATOM 672 C C . THR A 1 87 ? 2.437 -5.472 3.392 1.00 93.31 87 THR A C 1
ATOM 674 O O . THR A 1 87 ? 1.976 -6.576 3.677 1.00 93.31 87 THR A O 1
ATOM 677 N N . ALA A 1 88 ? 2.083 -4.802 2.301 1.00 91.94 88 ALA A N 1
ATOM 678 C CA . ALA A 1 88 ? 1.259 -5.363 1.241 1.00 91.94 88 ALA A CA 1
ATOM 679 C C . ALA A 1 88 ? 2.156 -5.856 0.099 1.00 91.94 88 ALA A C 1
ATOM 681 O O . ALA A 1 88 ? 3.198 -5.265 -0.187 1.00 91.94 88 ALA A O 1
ATOM 682 N N . ARG A 1 89 ? 1.772 -6.949 -0.558 1.00 92.44 89 ARG A N 1
ATOM 683 C CA . ARG A 1 89 ? 2.491 -7.489 -1.719 1.00 92.44 89 ARG A CA 1
ATOM 684 C C . ARG A 1 89 ? 1.616 -7.407 -2.951 1.00 92.44 89 ARG A C 1
ATOM 686 O O . ARG A 1 89 ? 0.395 -7.497 -2.837 1.00 92.44 89 ARG A O 1
ATOM 693 N N . ILE A 1 90 ? 2.251 -7.265 -4.111 1.00 88.88 90 ILE A N 1
ATOM 694 C CA . ILE A 1 90 ? 1.538 -7.434 -5.371 1.00 88.88 90 ILE A CA 1
ATOM 695 C C . ILE A 1 90 ? 1.004 -8.866 -5.432 1.00 88.88 90 ILE A C 1
ATOM 697 O O . ILE A 1 90 ? 1.715 -9.830 -5.139 1.00 88.88 90 ILE A O 1
A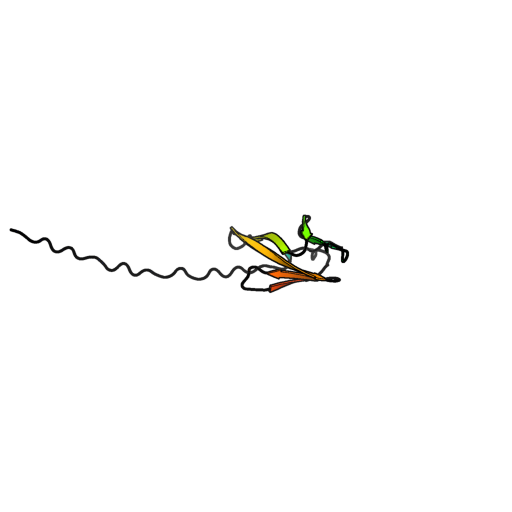TOM 701 N N . GLY A 1 91 ? -0.271 -9.000 -5.754 1.00 78.31 91 GLY A N 1
ATOM 702 C CA . GLY A 1 91 ? -0.934 -10.288 -5.748 1.00 78.31 91 GLY A CA 1
ATOM 703 C C . GLY A 1 91 ? -2.353 -10.151 -6.252 1.00 78.31 91 GLY A C 1
ATOM 704 O O . GLY A 1 91 ? -2.990 -9.110 -6.097 1.00 78.31 91 GLY A O 1
ATOM 705 N N . LEU A 1 92 ? -2.845 -11.213 -6.877 1.00 61.69 92 LEU A N 1
ATOM 706 C CA . LEU A 1 92 ? -4.251 -11.285 -7.238 1.00 61.69 92 LEU A CA 1
ATOM 707 C C . LEU A 1 92 ? -5.085 -11.351 -5.951 1.00 61.69 92 LEU A C 1
ATOM 709 O O .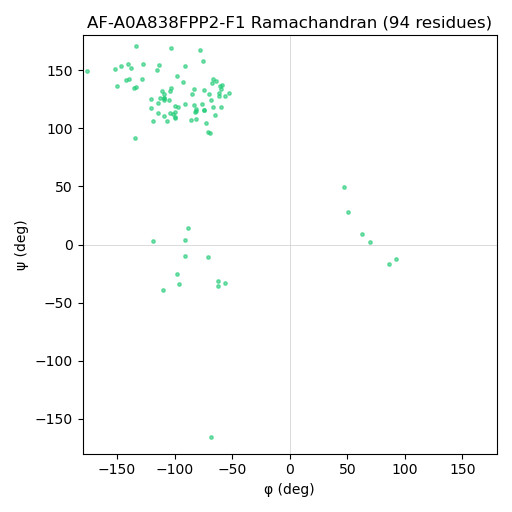 LEU A 1 92 ? -4.658 -12.014 -4.998 1.00 61.69 92 LEU A O 1
ATOM 713 N N . PRO A 1 93 ? -6.258 -10.695 -5.902 1.00 59.69 93 PRO A N 1
ATOM 714 C CA . PRO A 1 93 ? -7.173 -10.871 -4.786 1.00 59.69 93 PRO A CA 1
ATOM 715 C C . PRO A 1 93 ? -7.443 -12.367 -4.599 1.00 59.69 93 PRO A C 1
ATOM 717 O O . PRO A 1 93 ? -7.718 -13.079 -5.570 1.00 59.69 93 PRO A O 1
ATOM 720 N N . ALA A 1 94 ? -7.315 -12.850 -3.360 1.00 55.25 94 ALA A N 1
ATOM 721 C CA . ALA A 1 94 ? -7.663 -14.226 -3.038 1.00 55.25 94 ALA A CA 1
ATOM 722 C C . ALA A 1 94 ? -9.124 -14.458 -3.452 1.00 55.25 94 ALA A C 1
ATOM 724 O O . ALA A 1 94 ? -10.005 -13.660 -3.127 1.00 55.25 94 ALA A O 1
ATOM 725 N N . LYS A 1 95 ? -9.357 -15.509 -4.242 1.00 46.78 95 LYS A N 1
ATOM 726 C CA . LYS A 1 95 ? -10.698 -15.885 -4.697 1.00 46.78 95 LYS A CA 1
ATOM 727 C C . LYS A 1 95 ? -11.562 -16.192 -3.455 1.00 46.78 95 LYS A C 1
ATOM 729 O O . LYS A 1 95 ? -11.021 -16.822 -2.545 1.00 46.78 95 LYS A O 1
ATOM 734 N N . PRO A 1 96 ? -12.824 -15.725 -3.396 1.00 51.69 96 PRO A N 1
ATOM 735 C CA . PRO A 1 96 ? -13.708 -15.963 -2.253 1.00 51.69 96 PRO A CA 1
ATOM 736 C C . PRO A 1 96 ? -13.949 -17.451 -1.986 1.00 51.69 96 PRO A C 1
ATOM 738 O O . PRO A 1 96 ? -13.862 -18.250 -2.951 1.00 51.69 96 PRO A O 1
#

Nearest PDB structures (foldseek):
  5dy9-assembly1_F  TM=6.785E-01  e=1.103E+00  Methanocaldococcus jannaschii DSM 2661
  4x9c-assembly1_C  TM=6.886E-01  e=1.378E+00  Methanocaldococcus jannaschii
  2wac-assembly2_B  TM=5.162E-01  e=8.830E-01  Drosophila melanogaster
  3s6w-assembly1_A  TM=6.108E-01  e=6.912E+00  Homo sapiens